Protein AF-A0A7K0TGQ8-F1 (afdb_monomer)

Sequence (66 aa):
MINLAIEVGKTSTPEAVLFWFLAPLAVIAALGMLLSKKAVHSAILLAWIMITLAIFYIAQDAVFLG

Secondary structure (DSSP, 8-state):
-HHHHHHHT---HHHHHHHHHHHHHHHHHHHHHHH-SSHHHHHHHHHHHHHHHHHHHHHTT-GGG-

Solvent-accessible surface area (backbone atoms only — not comparable to full-atom values): 3715 Å² total; per-residue (Å²): 112,70,68,60,55,54,58,73,66,53,73,56,70,69,59,50,52,51,46,67,55,50,50,58,50,41,52,52,32,54,51,48,32,72,71,43,91,44,72,69,61,22,51,54,28,48,53,52,40,54,53,53,49,21,53,50,25,48,74,67,76,37,58,93,79,68

Radius of gyration: 15.58 Å; Cα contacts (8 Å, |Δi|>4): 36; chains: 1; bounding box: 23×24×52 Å

Foldseek 3Di:
DVVVVVVVPDDDPVLVVLCVPLVVLLVVLCVCLVVDPDPVSVVVSVVSNVVSVCVNCVVVVNNVSD

pLDDT: mean 85.69, std 8.6, range [59.5, 95.31]

Nearest PDB structures (foldse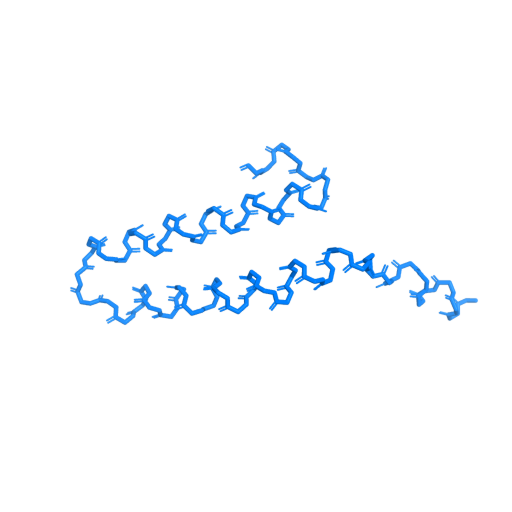ek):
  7y6c-assembly2_D  TM=8.619E-01  e=5.841E+00  Edwardsiella piscicida
  4k2p-assembly3_C  TM=6.187E-01  e=4.868E+00  Homo sapiens

Mea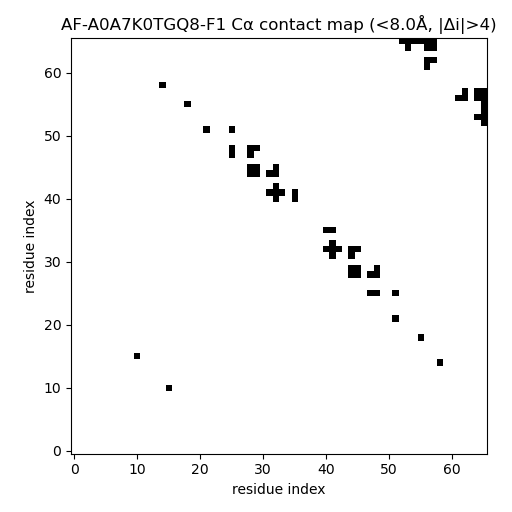n predicted aligned error: 6.49 Å

Structure (mmCIF, N/CA/C/O backbone):
data_AF-A0A7K0TGQ8-F1
#
_entry.id   AF-A0A7K0TGQ8-F1
#
loop_
_atom_site.group_PDB
_atom_site.id
_atom_site.type_symbol
_atom_site.label_atom_id
_atom_site.label_alt_id
_atom_site.label_comp_id
_atom_site.label_asym_id
_atom_site.label_entity_id
_atom_site.label_seq_id
_atom_site.pdbx_PDB_ins_code
_atom_site.Cartn_x
_atom_site.Cartn_y
_atom_site.Cartn_z
_atom_site.occupancy
_atom_site.B_iso_or_equiv
_atom_site.auth_seq_id
_atom_site.auth_comp_id
_atom_site.auth_asym_id
_atom_site.auth_atom_id
_atom_site.pdbx_PDB_model_num
ATOM 1 N N . MET A 1 1 ? -0.221 -5.962 -33.839 1.00 63.56 1 MET A N 1
ATOM 2 C CA . MET A 1 1 ? -1.405 -5.601 -33.023 1.00 63.56 1 MET A CA 1
ATOM 3 C C . MET A 1 1 ? -1.271 -6.160 -31.603 1.00 63.56 1 MET A C 1
ATOM 5 O O . MET A 1 1 ? -1.037 -5.386 -30.694 1.00 63.56 1 MET A O 1
ATOM 9 N N . ILE A 1 2 ? -1.328 -7.488 -31.417 1.00 76.56 2 ILE A N 1
ATOM 10 C CA . ILE A 1 2 ? -1.317 -8.155 -30.096 1.00 76.56 2 ILE A CA 1
ATOM 11 C C . ILE A 1 2 ? -0.000 -7.967 -29.322 1.00 76.56 2 ILE A C 1
ATOM 13 O O . ILE A 1 2 ? -0.035 -7.640 -28.143 1.00 76.56 2 ILE A O 1
ATOM 17 N N . ASN A 1 3 ? 1.156 -8.084 -29.984 1.00 74.06 3 ASN A N 1
ATOM 18 C CA . ASN A 1 3 ? 2.455 -7.901 -29.317 1.00 74.06 3 ASN A CA 1
ATOM 19 C C . ASN A 1 3 ? 2.658 -6.478 -28.778 1.00 74.06 3 ASN A C 1
ATOM 21 O O . ASN A 1 3 ? 3.226 -6.312 -27.710 1.00 74.06 3 ASN A O 1
ATOM 25 N N . LEU A 1 4 ? 2.123 -5.468 -29.470 1.00 74.38 4 LEU A N 1
ATOM 26 C CA . LEU A 1 4 ? 2.219 -4.072 -29.043 1.00 74.38 4 LEU A CA 1
ATOM 27 C C . LEU A 1 4 ? 1.371 -3.811 -27.785 1.00 74.38 4 LEU A C 1
ATOM 29 O O . LEU A 1 4 ? 1.772 -3.049 -26.916 1.00 74.38 4 LEU A O 1
ATOM 33 N N . ALA A 1 5 ? 0.232 -4.500 -27.648 1.00 73.62 5 ALA A N 1
ATOM 34 C CA . ALA A 1 5 ? -0.598 -4.438 -26.445 1.00 73.62 5 ALA A CA 1
ATOM 35 C C . ALA A 1 5 ? 0.069 -5.113 -25.231 1.00 73.62 5 ALA A C 1
ATOM 37 O O . ALA A 1 5 ? -0.0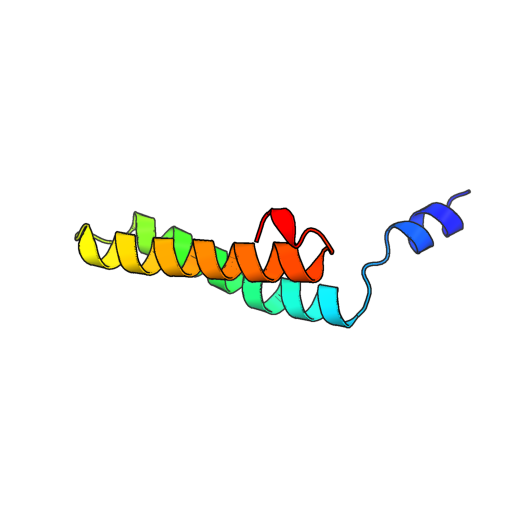40 -4.617 -24.113 1.00 73.62 5 ALA A O 1
ATOM 38 N N . ILE A 1 6 ? 0.786 -6.220 -25.450 1.00 76.00 6 ILE A N 1
ATOM 39 C CA . ILE A 1 6 ? 1.562 -6.916 -24.409 1.00 76.00 6 ILE A CA 1
ATOM 40 C C . ILE A 1 6 ? 2.740 -6.052 -23.938 1.00 76.00 6 ILE A C 1
ATOM 42 O O . ILE A 1 6 ? 3.044 -6.014 -22.750 1.00 76.00 6 ILE A O 1
ATOM 46 N N . GLU A 1 7 ? 3.404 -5.366 -24.868 1.00 72.12 7 GLU A N 1
ATOM 47 C CA . GLU A 1 7 ? 4.585 -4.549 -24.588 1.00 72.12 7 GLU A CA 1
ATOM 48 C C . GLU A 1 7 ? 4.229 -3.265 -23.827 1.00 72.12 7 GLU A C 1
ATOM 50 O O . GLU A 1 7 ? 4.890 -2.937 -22.847 1.00 72.12 7 GLU A O 1
ATOM 55 N N . VAL A 1 8 ? 3.125 -2.607 -24.198 1.00 73.00 8 VAL A N 1
ATOM 56 C CA . VAL A 1 8 ? 2.593 -1.432 -23.484 1.00 73.00 8 VAL A CA 1
ATOM 57 C C . VAL A 1 8 ? 2.020 -1.801 -22.109 1.00 73.00 8 VAL A C 1
ATOM 59 O O . VAL A 1 8 ? 2.102 -1.009 -21.176 1.00 73.00 8 VAL A O 1
ATOM 62 N N . GLY A 1 9 ? 1.451 -3.001 -21.957 1.00 68.56 9 GLY A N 1
ATOM 63 C CA . GLY A 1 9 ? 0.912 -3.482 -20.680 1.00 68.56 9 GLY A CA 1
ATOM 64 C C . GLY A 1 9 ? 1.963 -4.024 -19.707 1.00 68.56 9 GLY A C 1
ATOM 65 O O . GLY A 1 9 ? 1.613 -4.409 -18.589 1.00 68.56 9 GLY A O 1
ATOM 66 N N . LYS A 1 10 ? 3.237 -4.101 -20.110 1.00 76.38 10 LYS A N 1
ATOM 67 C CA . LYS A 1 10 ? 4.301 -4.635 -19.260 1.00 76.38 10 LYS A CA 1
ATOM 68 C C . LYS A 1 10 ? 4.754 -3.564 -18.275 1.00 76.38 10 LYS A C 1
ATOM 70 O O . LYS A 1 10 ? 5.405 -2.598 -18.655 1.00 76.38 10 LYS A O 1
ATOM 75 N N . THR A 1 11 ? 4.437 -3.759 -16.998 1.00 75.31 11 THR A N 1
ATOM 76 C CA . THR A 1 11 ? 5.027 -2.960 -15.925 1.00 75.31 11 THR A CA 1
ATOM 77 C C . THR A 1 11 ? 6.528 -3.215 -15.852 1.00 75.31 11 THR A C 1
ATOM 79 O O . THR A 1 11 ? 7.005 -4.346 -16.010 1.00 75.31 11 THR A O 1
ATOM 82 N N . SER A 1 12 ? 7.277 -2.141 -15.633 1.00 79.31 12 SER A N 1
ATOM 83 C CA . SER A 1 12 ? 8.711 -2.207 -15.400 1.00 79.31 12 SER A CA 1
ATOM 84 C C . SER A 1 12 ? 9.001 -3.011 -14.120 1.00 79.31 12 SER A C 1
ATOM 86 O O . SER A 1 12 ? 8.170 -3.151 -13.213 1.00 79.31 12 SER A O 1
ATOM 88 N N . THR A 1 13 ? 10.159 -3.674 -14.098 1.00 82.94 13 THR A N 1
ATOM 89 C CA . THR A 1 13 ? 10.525 -4.622 -13.037 1.00 82.94 13 THR A CA 1
ATOM 90 C C . THR A 1 13 ? 10.546 -4.010 -11.628 1.00 82.94 13 THR A C 1
ATOM 92 O O . THR A 1 13 ? 10.038 -4.680 -10.725 1.00 82.94 13 THR A O 1
ATOM 95 N N . PRO A 1 14 ? 11.068 -2.789 -11.381 1.00 83.00 14 PRO A N 1
ATOM 96 C CA . PRO A 1 14 ? 11.044 -2.212 -10.037 1.00 83.00 14 PRO A CA 1
ATOM 97 C C . PRO A 1 14 ? 9.629 -1.896 -9.534 1.00 83.00 14 PRO A C 1
ATOM 99 O O . PRO A 1 14 ? 9.333 -2.163 -8.373 1.00 83.00 14 PRO A O 1
ATOM 102 N N . GLU A 1 15 ? 8.732 -1.415 -10.386 1.00 85.38 15 GLU A N 1
ATOM 103 C CA . GLU A 1 15 ? 7.341 -1.078 -10.071 1.00 85.38 15 GLU A CA 1
ATOM 104 C C . GLU A 1 15 ? 6.537 -2.339 -9.752 1.00 85.38 15 GLU A C 1
ATOM 106 O O . GLU A 1 15 ? 5.759 -2.362 -8.797 1.00 85.38 15 GLU A O 1
ATOM 111 N N . ALA A 1 16 ? 6.769 -3.420 -10.505 1.00 88.56 16 ALA A N 1
ATOM 112 C CA . ALA A 1 16 ? 6.159 -4.719 -10.240 1.00 88.56 16 ALA A CA 1
ATOM 113 C C . ALA A 1 16 ? 6.586 -5.281 -8.874 1.00 88.56 16 ALA A C 1
ATOM 115 O O . ALA A 1 16 ? 5.751 -5.797 -8.128 1.00 88.56 16 ALA A O 1
ATOM 116 N N . VAL A 1 17 ? 7.870 -5.156 -8.523 1.00 90.19 17 VAL A N 1
ATOM 117 C CA . VAL A 1 17 ? 8.382 -5.548 -7.202 1.00 90.19 17 VAL A CA 1
ATOM 118 C C . VAL A 1 17 ? 7.732 -4.697 -6.111 1.00 90.19 17 VAL A C 1
ATOM 120 O O . VAL A 1 17 ? 7.205 -5.242 -5.143 1.00 90.19 17 VAL A O 1
ATOM 123 N N . LEU A 1 18 ? 7.703 -3.375 -6.290 1.00 90.56 18 LEU A N 1
ATOM 124 C CA . LEU A 1 18 ? 7.128 -2.428 -5.334 1.00 90.56 18 LEU A CA 1
ATOM 125 C C . LEU A 1 18 ? 5.646 -2.737 -5.063 1.00 90.56 18 LEU A C 1
ATOM 127 O O . LEU A 1 18 ? 5.235 -2.838 -3.905 1.00 90.56 18 LEU A O 1
ATOM 131 N N . PHE A 1 19 ? 4.865 -2.985 -6.118 1.00 89.44 19 PHE A N 1
ATOM 132 C CA . PHE A 1 19 ? 3.464 -3.397 -6.027 1.00 89.44 19 PHE A CA 1
ATOM 133 C C . PHE A 1 19 ? 3.282 -4.683 -5.217 1.00 89.44 19 PHE A C 1
ATOM 135 O O . PHE A 1 19 ? 2.464 -4.718 -4.297 1.00 89.44 19 PHE A O 1
ATOM 142 N N . TRP A 1 20 ? 4.068 -5.722 -5.502 1.00 91.56 20 TRP A N 1
ATOM 143 C CA . TRP A 1 20 ? 3.943 -7.013 -4.821 1.00 91.56 20 TRP A CA 1
ATOM 144 C C . TRP A 1 20 ? 4.262 -6.970 -3.323 1.00 91.56 20 TRP A C 1
ATOM 146 O O . TRP A 1 20 ? 3.763 -7.820 -2.589 1.00 91.56 20 TRP A O 1
ATOM 156 N N . PHE A 1 21 ? 5.036 -5.990 -2.851 1.00 93.19 21 PHE A N 1
ATOM 157 C CA . PHE A 1 21 ? 5.304 -5.805 -1.421 1.00 93.19 21 PHE A CA 1
ATOM 158 C C . PHE A 1 21 ? 4.307 -4.866 -0.742 1.00 93.19 21 PHE A C 1
ATOM 160 O O . PHE A 1 21 ? 3.754 -5.204 0.309 1.00 93.19 21 PHE A O 1
ATOM 167 N N . LEU A 1 22 ? 4.066 -3.690 -1.325 1.00 92.19 22 LEU A N 1
ATOM 168 C CA . LEU A 1 22 ? 3.228 -2.670 -0.697 1.00 92.19 22 LEU A CA 1
ATOM 169 C C . LEU A 1 22 ? 1.737 -3.018 -0.762 1.00 92.19 22 LEU A C 1
ATOM 171 O O . LEU A 1 22 ? 1.012 -2.726 0.189 1.00 92.19 22 LEU A O 1
ATOM 175 N N . ALA A 1 23 ? 1.267 -3.667 -1.834 1.00 92.44 23 ALA A N 1
ATOM 176 C CA . ALA A 1 23 ? -0.159 -3.950 -1.994 1.00 92.44 23 ALA A CA 1
ATOM 177 C C . ALA A 1 23 ? -0.686 -4.932 -0.928 1.00 92.44 23 ALA A C 1
ATOM 179 O O . ALA A 1 23 ? -1.682 -4.604 -0.278 1.00 92.44 23 ALA A O 1
ATOM 180 N N . PRO A 1 24 ? -0.031 -6.077 -0.639 1.00 95.12 24 PRO A N 1
ATOM 181 C CA . PRO A 1 24 ? -0.457 -6.946 0.458 1.00 95.12 24 PRO A CA 1
ATOM 182 C C . PRO A 1 24 ? -0.392 -6.253 1.822 1.00 95.12 24 PRO A C 1
ATOM 184 O O . PRO A 1 24 ? -1.282 -6.449 2.649 1.00 95.12 24 PRO A O 1
ATOM 187 N N . LEU A 1 25 ? 0.622 -5.410 2.054 1.00 94.31 25 LEU A N 1
ATOM 188 C CA . LEU A 1 25 ? 0.742 -4.659 3.303 1.00 94.31 25 LEU A CA 1
ATOM 189 C C . LEU A 1 25 ? -0.419 -3.676 3.497 1.00 94.31 25 LEU A C 1
ATOM 191 O O . LEU A 1 25 ? -0.983 -3.617 4.590 1.00 94.31 25 LEU A O 1
ATOM 195 N N . ALA A 1 26 ? -0.813 -2.949 2.447 1.00 93.56 26 ALA A N 1
ATOM 196 C CA . ALA A 1 26 ? -1.990 -2.081 2.481 1.00 93.56 26 ALA A CA 1
ATOM 197 C C . ALA A 1 26 ? -3.272 -2.867 2.774 1.00 93.56 26 ALA A C 1
ATOM 199 O O . ALA A 1 26 ? -4.085 -2.422 3.582 1.00 93.56 26 ALA A O 1
ATOM 200 N N . VAL A 1 27 ? -3.442 -4.049 2.172 1.00 94.69 27 VAL A N 1
ATOM 201 C CA . VAL A 1 27 ? -4.613 -4.907 2.421 1.00 94.69 27 VAL A CA 1
ATOM 202 C C . VAL A 1 27 ? -4.652 -5.371 3.877 1.00 94.69 27 VAL A C 1
ATOM 204 O O . VAL A 1 27 ? -5.691 -5.256 4.525 1.00 94.69 27 VAL A O 1
ATOM 207 N N . ILE A 1 28 ? -3.527 -5.837 4.426 1.00 94.81 28 ILE A N 1
ATOM 208 C CA . ILE A 1 28 ? -3.436 -6.249 5.836 1.00 94.81 28 ILE A CA 1
ATOM 209 C C . ILE A 1 28 ? -3.730 -5.064 6.763 1.00 94.81 28 ILE A C 1
ATOM 211 O O . ILE A 1 28 ? -4.483 -5.217 7.725 1.00 94.81 28 ILE A O 1
ATOM 215 N N . ALA A 1 29 ? -3.193 -3.878 6.465 1.00 91.88 29 ALA A N 1
ATOM 216 C CA . ALA A 1 29 ? -3.454 -2.675 7.249 1.00 91.88 29 ALA A CA 1
ATOM 217 C C . ALA A 1 29 ? -4.936 -2.265 7.200 1.00 91.88 29 ALA A C 1
ATOM 219 O O . ALA A 1 29 ? -5.518 -1.962 8.241 1.00 91.88 29 ALA A O 1
ATOM 220 N N . ALA A 1 30 ? -5.575 -2.330 6.029 1.00 92.31 30 ALA A N 1
ATOM 221 C CA . ALA A 1 30 ? -6.997 -2.030 5.858 1.00 92.31 30 ALA A CA 1
ATOM 222 C C . ALA A 1 30 ? -7.896 -3.033 6.596 1.00 92.31 30 ALA A C 1
ATOM 224 O O . ALA A 1 30 ? -8.861 -2.642 7.256 1.00 92.31 30 ALA A O 1
ATOM 225 N N . LEU A 1 31 ? -7.553 -4.322 6.555 1.00 93.94 31 LEU A N 1
ATOM 226 C CA . LEU A 1 31 ? -8.251 -5.347 7.332 1.00 93.94 31 LEU A CA 1
ATOM 227 C C . LEU A 1 31 ? -8.057 -5.132 8.839 1.00 93.94 31 LEU A C 1
ATOM 229 O O . LEU A 1 31 ? -9.025 -5.177 9.599 1.00 93.94 31 LEU A O 1
ATOM 233 N N . GLY A 1 32 ? -6.834 -4.830 9.280 1.00 89.62 32 GLY A N 1
ATOM 234 C CA . GLY A 1 32 ? -6.546 -4.496 10.676 1.00 89.62 32 GLY A CA 1
ATOM 235 C C . GLY A 1 32 ? -7.304 -3.251 11.151 1.00 89.62 32 GLY A C 1
ATOM 236 O O . GLY A 1 32 ? -7.767 -3.204 12.292 1.00 89.62 32 GLY A O 1
ATOM 237 N N . MET A 1 33 ? -7.489 -2.268 10.266 1.00 91.69 33 MET A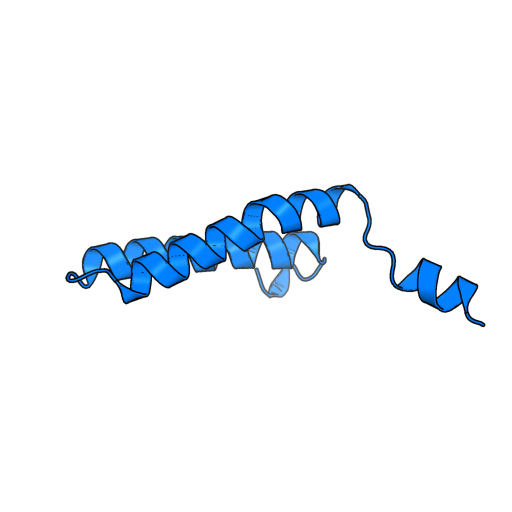 N 1
ATOM 238 C CA . MET A 1 33 ? -8.237 -1.042 10.540 1.00 91.69 33 MET A CA 1
ATOM 239 C C . MET A 1 33 ? -9.708 -1.352 10.843 1.00 91.69 33 MET A C 1
ATOM 241 O O . MET A 1 33 ? -10.261 -0.767 11.778 1.00 91.69 33 MET A O 1
ATOM 245 N N . LEU A 1 34 ? -10.302 -2.304 10.108 1.00 89.50 34 LEU A N 1
ATOM 246 C CA . LEU A 1 34 ? -11.690 -2.748 10.268 1.00 89.50 34 LEU A CA 1
ATOM 247 C C . LEU A 1 34 ? -11.903 -3.605 11.528 1.00 89.50 34 LEU A C 1
ATOM 249 O O . LEU A 1 34 ? -12.949 -3.521 12.167 1.00 89.50 34 LEU A O 1
ATOM 253 N N . LEU A 1 35 ? -10.912 -4.421 11.900 1.00 89.25 35 LEU A N 1
ATOM 254 C CA . LEU A 1 35 ? -10.983 -5.312 13.067 1.00 89.25 35 LEU A CA 1
ATOM 255 C C . LEU A 1 35 ? -10.600 -4.623 14.391 1.00 89.25 35 LEU A C 1
ATOM 257 O O . LEU A 1 35 ? -10.839 -5.171 15.472 1.00 89.25 35 LEU A O 1
ATOM 261 N N . SER A 1 36 ? -10.010 -3.427 14.342 1.00 85.06 36 SER A N 1
ATOM 262 C CA . SER A 1 36 ? -9.595 -2.699 15.540 1.00 85.06 36 SER A CA 1
ATOM 263 C C . SER A 1 36 ? -10.788 -2.186 16.359 1.00 85.06 36 SER A C 1
ATOM 265 O O . SER A 1 36 ? -11.558 -1.339 15.915 1.00 85.06 36 SER A O 1
ATOM 267 N N . LYS A 1 37 ? -10.879 -2.601 17.632 1.00 81.50 37 LYS A N 1
ATOM 268 C CA . LYS A 1 37 ? -11.894 -2.111 18.592 1.00 81.50 37 LYS A CA 1
ATOM 269 C C . LYS A 1 37 ? -11.659 -0.680 19.094 1.00 81.50 37 LYS A C 1
ATOM 271 O O . LYS A 1 37 ? -12.527 -0.118 19.760 1.00 81.50 37 LYS A O 1
ATOM 276 N N . LYS A 1 38 ? -10.477 -0.101 18.863 1.00 82.69 38 LYS A N 1
ATOM 277 C CA . LYS A 1 38 ? -10.111 1.242 19.343 1.00 82.69 38 LYS A CA 1
ATOM 278 C C . LYS A 1 38 ? -9.804 2.145 18.153 1.00 82.69 38 LYS A C 1
ATOM 280 O O . LYS A 1 38 ? -8.964 1.808 17.320 1.00 82.69 38 LYS A O 1
ATOM 285 N N . ALA A 1 39 ? -10.419 3.328 18.137 1.00 84.06 39 ALA A N 1
ATOM 286 C CA . ALA A 1 39 ? -10.235 4.324 17.080 1.00 84.06 39 ALA A CA 1
ATOM 287 C C . ALA A 1 39 ? -8.756 4.697 16.860 1.00 84.06 39 ALA A C 1
ATOM 289 O O . ALA A 1 39 ? -8.321 4.846 15.726 1.00 84.06 39 ALA A O 1
ATOM 290 N N . VAL A 1 40 ? -7.957 4.750 17.932 1.00 90.00 40 VAL A N 1
ATOM 291 C CA . VAL A 1 40 ? -6.532 5.125 17.871 1.00 90.00 40 VAL A CA 1
ATOM 292 C C . VAL A 1 40 ? -5.702 4.163 17.010 1.00 90.00 40 VAL A C 1
ATOM 294 O O . VAL A 1 40 ? -4.910 4.607 16.189 1.00 90.00 40 VAL A O 1
ATOM 297 N N . HIS A 1 41 ? -5.903 2.848 17.142 1.00 87.00 41 HIS A N 1
ATOM 298 C CA . HIS A 1 41 ? -5.161 1.867 16.336 1.00 87.00 41 HIS A CA 1
ATOM 299 C C . HIS A 1 41 ? -5.616 1.894 14.871 1.00 87.00 41 HIS A C 1
ATOM 301 O O . HIS A 1 41 ? -4.807 1.740 13.963 1.00 87.00 41 HIS A O 1
ATOM 307 N N . SER A 1 42 ? -6.906 2.158 14.645 1.00 88.06 42 SER A N 1
ATOM 308 C CA . SER A 1 42 ? -7.477 2.327 13.308 1.00 88.06 42 SER A CA 1
ATOM 309 C C . SER A 1 42 ? -6.869 3.551 12.597 1.00 88.06 42 SER A C 1
ATOM 311 O O . SER A 1 42 ? -6.492 3.462 11.435 1.00 88.06 42 SER A O 1
ATOM 313 N N . ALA A 1 43 ? -6.643 4.657 13.319 1.00 91.31 43 ALA A N 1
ATOM 314 C CA . ALA A 1 43 ? -5.997 5.858 12.781 1.00 91.31 43 ALA A CA 1
ATOM 315 C C . ALA A 1 43 ? -4.527 5.634 12.378 1.00 91.31 43 ALA A C 1
ATOM 317 O O . ALA A 1 43 ? -4.087 6.145 11.350 1.00 91.31 43 ALA A O 1
ATOM 318 N N . ILE A 1 44 ? -3.770 4.843 13.147 1.00 91.44 44 ILE A N 1
ATOM 319 C CA . ILE A 1 44 ? -2.379 4.495 12.803 1.00 91.44 44 ILE A CA 1
ATOM 320 C C . ILE A 1 44 ? -2.336 3.632 11.533 1.00 91.44 44 ILE A C 1
ATOM 322 O O . ILE A 1 44 ? -1.507 3.861 10.654 1.00 91.44 44 ILE A O 1
ATOM 326 N N . LEU A 1 45 ? -3.256 2.672 11.404 1.00 91.44 45 LEU A N 1
AT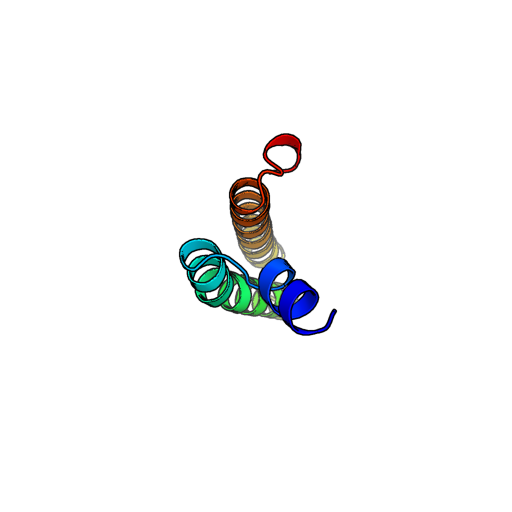OM 327 C CA . LEU A 1 45 ? -3.370 1.842 10.201 1.00 91.44 45 LEU A CA 1
ATOM 328 C C . LEU A 1 45 ? -3.834 2.651 8.982 1.00 91.44 45 LEU A C 1
ATOM 330 O O . LEU A 1 45 ? -3.361 2.409 7.874 1.00 91.44 45 LEU A O 1
ATOM 334 N N . LEU A 1 46 ? -4.683 3.661 9.181 1.00 92.31 46 LEU A N 1
ATOM 335 C CA . LEU A 1 46 ? -5.044 4.611 8.130 1.00 92.31 46 LEU A CA 1
ATOM 336 C C . LEU A 1 46 ? -3.833 5.439 7.672 1.00 92.31 46 LEU A C 1
ATOM 338 O O . LEU A 1 46 ? -3.611 5.581 6.472 1.00 92.31 46 LEU A O 1
ATOM 342 N N . ALA A 1 47 ? -3.022 5.945 8.606 1.00 93.06 47 ALA A N 1
ATOM 343 C CA . ALA A 1 47 ? -1.791 6.662 8.270 1.00 93.06 47 ALA A CA 1
ATOM 344 C C . ALA A 1 47 ? -0.828 5.777 7.458 1.00 93.06 47 ALA A C 1
ATOM 346 O O . ALA A 1 47 ? -0.241 6.236 6.479 1.00 93.06 47 ALA A O 1
ATOM 347 N N . TRP A 1 48 ? -0.730 4.491 7.805 1.00 94.12 48 TRP A N 1
ATOM 348 C CA . TRP A 1 48 ? 0.042 3.514 7.038 1.00 94.12 48 TRP A CA 1
ATOM 349 C C . TRP A 1 48 ? -0.450 3.373 5.588 1.00 94.12 48 TRP A C 1
ATOM 351 O O . TRP A 1 48 ? 0.353 3.361 4.650 1.00 94.12 48 TRP A O 1
ATOM 361 N N . ILE A 1 49 ? -1.768 3.308 5.381 1.00 94.44 49 ILE A N 1
ATOM 362 C CA . ILE A 1 49 ? -2.366 3.250 4.038 1.00 94.44 49 ILE A CA 1
ATOM 363 C C . ILE A 1 49 ? -2.029 4.514 3.243 1.00 94.44 49 ILE A C 1
ATOM 365 O O . ILE A 1 49 ? -1.622 4.402 2.089 1.00 94.44 49 ILE A O 1
ATOM 369 N N . MET A 1 50 ? -2.131 5.697 3.856 1.00 95.31 50 MET A N 1
ATOM 370 C CA . MET A 1 50 ? -1.806 6.963 3.186 1.00 95.31 50 MET A CA 1
ATOM 371 C C . MET A 1 50 ? -0.346 7.018 2.725 1.00 95.31 50 MET A C 1
ATOM 373 O O . MET A 1 50 ? -0.082 7.412 1.594 1.00 95.31 50 MET A O 1
ATOM 377 N N . ILE A 1 51 ? 0.595 6.549 3.551 1.00 93.38 51 ILE A N 1
ATOM 378 C CA . ILE A 1 51 ? 2.014 6.448 3.170 1.00 93.38 51 ILE A CA 1
ATOM 379 C C . ILE A 1 51 ? 2.196 5.457 2.014 1.00 93.38 51 ILE A C 1
ATOM 381 O O . ILE A 1 51 ? 2.930 5.729 1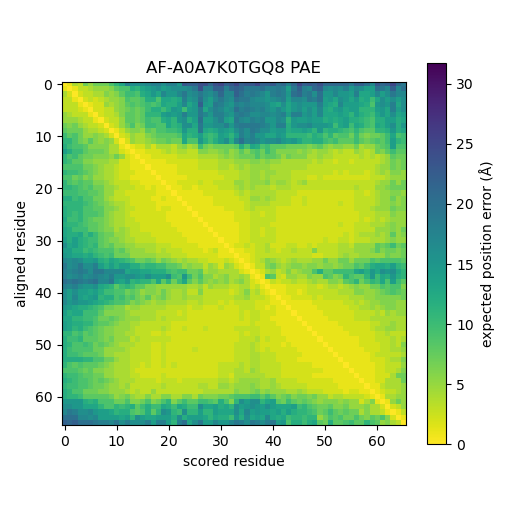.067 1.00 93.38 51 ILE A O 1
ATOM 385 N N . THR A 1 52 ? 1.510 4.314 2.065 1.00 92.94 52 THR A N 1
ATOM 386 C CA . THR A 1 52 ? 1.585 3.300 1.002 1.00 92.94 52 THR A CA 1
ATOM 387 C C . THR A 1 52 ? 1.088 3.863 -0.337 1.00 92.94 52 THR A C 1
ATOM 389 O O . THR A 1 52 ? 1.720 3.641 -1.369 1.00 92.94 52 THR A O 1
ATOM 392 N N . LEU A 1 53 ? -0.004 4.637 -0.321 1.00 91.81 53 LEU A N 1
ATOM 393 C CA . LEU A 1 53 ? -0.530 5.322 -1.505 1.00 91.81 53 LEU A CA 1
ATOM 394 C C . LEU A 1 53 ? 0.435 6.388 -2.033 1.00 91.81 53 LEU A C 1
ATOM 396 O O . LEU A 1 53 ? 0.671 6.425 -3.235 1.00 91.81 53 LEU A O 1
ATOM 400 N N . ALA A 1 5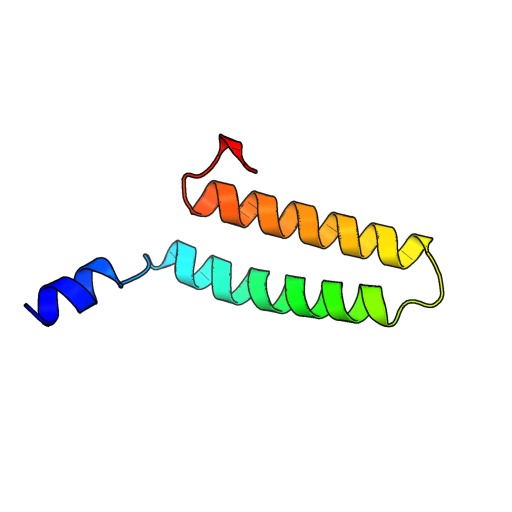4 ? 1.035 7.196 -1.156 1.00 91.56 54 ALA A N 1
ATOM 401 C CA . ALA A 1 54 ? 2.028 8.196 -1.550 1.00 91.56 54 ALA A CA 1
ATOM 402 C C . ALA A 1 54 ? 3.206 7.564 -2.310 1.00 91.56 54 ALA A C 1
ATOM 404 O O . ALA A 1 54 ? 3.604 8.045 -3.371 1.00 91.56 54 ALA A O 1
ATOM 405 N N . ILE A 1 55 ? 3.714 6.428 -1.821 1.00 90.81 55 ILE A N 1
ATOM 406 C CA . ILE A 1 55 ? 4.793 5.691 -2.493 1.00 90.81 55 ILE A CA 1
ATOM 407 C C . ILE A 1 55 ? 4.341 5.192 -3.873 1.00 90.81 55 ILE A C 1
ATOM 409 O O . ILE A 1 55 ? 5.104 5.295 -4.833 1.00 90.81 55 ILE A O 1
ATOM 413 N N . PHE A 1 56 ? 3.109 4.687 -4.004 1.00 89.56 56 PHE A N 1
ATOM 414 C CA . PHE A 1 56 ? 2.579 4.277 -5.306 1.00 89.56 56 PHE A CA 1
ATOM 415 C C . PHE A 1 56 ? 2.413 5.439 -6.278 1.00 89.56 56 PHE A C 1
ATOM 417 O O . PHE A 1 56 ? 2.766 5.289 -7.445 1.00 89.56 56 PHE A O 1
ATOM 424 N N . TYR A 1 57 ? 1.943 6.595 -5.814 1.00 89.81 57 TYR A N 1
ATOM 425 C CA . TYR A 1 57 ? 1.813 7.770 -6.669 1.00 89.81 57 TYR A CA 1
ATOM 426 C C . TYR A 1 57 ? 3.169 8.267 -7.164 1.00 89.81 57 TYR A C 1
ATOM 428 O O . TYR A 1 57 ? 3.310 8.551 -8.351 1.00 89.81 57 TYR A O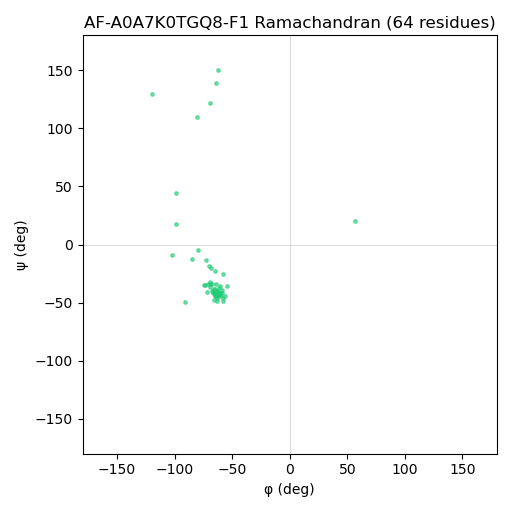 1
ATOM 436 N N . ILE A 1 58 ? 4.190 8.287 -6.305 1.00 88.38 58 ILE A N 1
ATOM 437 C CA . ILE A 1 58 ? 5.556 8.632 -6.720 1.00 88.38 58 ILE A CA 1
ATOM 438 C C . ILE A 1 58 ? 6.096 7.614 -7.735 1.00 88.38 58 ILE A C 1
ATOM 440 O O . ILE A 1 58 ? 6.679 8.009 -8.740 1.00 88.38 58 ILE A O 1
ATOM 444 N N . ALA A 1 59 ? 5.876 6.316 -7.510 1.00 87.12 59 ALA A N 1
ATOM 445 C CA . ALA A 1 59 ? 6.347 5.257 -8.407 1.00 87.12 59 ALA A CA 1
ATOM 446 C C . ALA A 1 59 ? 5.642 5.243 -9.778 1.00 87.12 59 ALA A C 1
ATOM 448 O O . ALA A 1 59 ? 6.167 4.663 -10.720 1.00 87.12 59 ALA A O 1
ATOM 449 N N . GLN A 1 60 ? 4.460 5.854 -9.888 1.00 86.56 60 GLN A N 1
ATOM 450 C CA . GLN A 1 60 ? 3.680 5.970 -11.127 1.00 86.56 60 GLN A CA 1
ATOM 451 C C . GLN A 1 60 ? 3.866 7.329 -11.824 1.00 86.56 60 GLN A C 1
ATOM 453 O O . GLN A 1 60 ? 3.023 7.718 -12.633 1.00 86.56 60 GLN A O 1
ATOM 458 N N . ASP A 1 61 ? 4.922 8.076 -11.478 1.00 81.81 61 ASP A N 1
ATOM 459 C CA . ASP A 1 61 ? 5.185 9.441 -11.960 1.00 81.81 61 ASP A CA 1
ATOM 460 C C . ASP A 1 61 ? 4.039 10.441 -11.674 1.00 81.81 61 ASP A C 1
ATOM 462 O O . ASP A 1 61 ? 3.959 11.525 -12.255 1.00 81.81 61 ASP A O 1
ATOM 466 N N . ALA A 1 62 ? 3.164 10.129 -10.713 1.00 81.88 62 ALA A N 1
ATOM 467 C CA . ALA A 1 62 ? 2.046 10.957 -10.263 1.00 81.88 62 ALA A CA 1
ATOM 468 C C . ALA A 1 62 ? 2.402 11.738 -8.983 1.00 81.88 62 ALA A C 1
ATOM 470 O O . ALA A 1 62 ? 1.615 11.819 -8.042 1.00 81.88 62 ALA A O 1
ATOM 471 N N . VAL A 1 63 ? 3.598 12.335 -8.949 1.00 71.75 63 VAL A N 1
ATOM 472 C CA . VAL A 1 63 ? 4.200 12.960 -7.750 1.00 71.75 63 VAL A CA 1
ATOM 473 C C . VAL A 1 63 ? 3.340 14.074 -7.133 1.00 71.75 63 VAL A 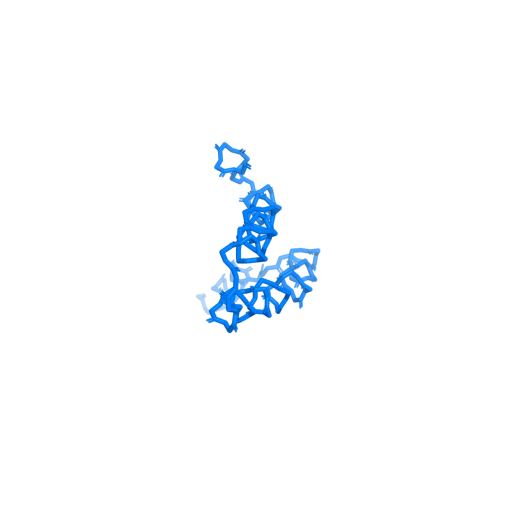C 1
ATOM 475 O O . VAL A 1 63 ? 3.427 14.322 -5.941 1.00 71.75 63 VAL A O 1
ATOM 478 N N . PHE A 1 64 ? 2.470 14.728 -7.907 1.00 73.88 64 PHE A N 1
ATOM 479 C CA . PHE A 1 64 ? 1.554 15.754 -7.389 1.00 73.88 64 PHE A CA 1
ATOM 480 C C . PHE A 1 64 ? 0.425 15.196 -6.494 1.00 73.88 64 PHE A C 1
ATOM 482 O O . PHE A 1 64 ? -0.209 15.954 -5.765 1.00 73.88 64 PHE A O 1
ATOM 489 N N . LEU A 1 65 ? 0.145 13.891 -6.573 1.00 69.69 65 LEU A N 1
ATOM 490 C CA . LEU A 1 65 ? -0.928 13.220 -5.828 1.00 69.69 65 LEU A CA 1
ATOM 491 C C . LEU A 1 65 ? -0.426 12.431 -4.605 1.00 69.69 65 LEU A C 1
ATOM 493 O O . LEU A 1 65 ? -1.257 11.947 -3.834 1.00 69.69 65 LEU A O 1
ATOM 497 N N . GLY A 1 66 ? 0.895 12.273 -4.458 1.00 59.50 66 GLY A N 1
ATOM 498 C CA . GLY A 1 66 ? 1.546 11.595 -3.327 1.00 59.50 66 GLY A CA 1
ATOM 499 C C . GLY A 1 66 ? 1.925 12.538 -2.198 1.00 59.50 66 GLY A C 1
ATOM 500 O O . GLY A 1 66 ? 2.041 12.026 -1.064 1.00 59.50 66 GLY A O 1
#